Protein AF-A0A847PXE4-F1 (afdb_monomer_lite)

Radius of gyration: 9.41 Å; chains: 1; bounding box: 19×11×21 Å

pLDDT: mean 88.92, std 8.77, range [59.69, 96.06]

Structure (mmCIF, N/CA/C/O backbone):
data_AF-A0A847PXE4-F1
#
_entry.id   AF-A0A847PXE4-F1
#
loop_
_atom_site.group_PDB
_atom_site.id
_atom_site.type_symbol
_atom_site.label_atom_id
_atom_site.label_alt_id
_atom_site.label_comp_id
_atom_site.label_asym_id
_atom_site.label_entity_id
_atom_site.label_seq_id
_atom_site.pdbx_PDB_ins_code
_atom_site.Cartn_x
_atom_site.Cartn_y
_atom_site.Cartn_z
_atom_site.occupancy
_atom_site.B_iso_or_equiv
_atom_site.auth_seq_id
_atom_site.auth_comp_id
_atom_site.auth_asym_id
_atom_site.auth_atom_id
_atom_site.pdbx_PDB_model_num
ATOM 1 N N . VAL A 1 1 ? 8.168 3.691 5.105 1.00 66.44 1 VAL A N 1
ATOM 2 C CA . VAL A 1 1 ? 7.744 4.336 6.379 1.00 66.44 1 VAL A CA 1
ATOM 3 C C . VAL A 1 1 ? 7.133 3.289 7.314 1.00 66.44 1 VAL A C 1
ATOM 5 O O . VAL A 1 1 ? 6.359 2.470 6.837 1.00 66.44 1 VAL A O 1
ATOM 8 N N . LYS A 1 2 ? 7.497 3.225 8.606 1.00 76.50 2 LYS A N 1
ATOM 9 C CA . LYS A 1 2 ? 6.927 2.204 9.517 1.00 76.50 2 LYS A CA 1
ATOM 10 C C . LYS A 1 2 ? 5.395 2.343 9.571 1.00 76.50 2 LYS A C 1
ATOM 12 O O . LYS A 1 2 ? 4.895 3.397 9.946 1.00 76.50 2 LYS A O 1
ATOM 17 N N . GLY A 1 3 ? 4.677 1.289 9.173 1.00 82.62 3 GLY A N 1
ATOM 18 C CA . GLY A 1 3 ? 3.218 1.168 9.305 1.00 82.62 3 GLY A CA 1
ATOM 19 C C . GLY A 1 3 ? 2.361 1.861 8.240 1.00 82.62 3 GLY A C 1
ATOM 20 O O . GLY A 1 3 ? 1.140 1.826 8.356 1.00 82.62 3 GLY A O 1
ATOM 21 N N . LYS A 1 4 ? 2.949 2.479 7.208 1.00 87.19 4 LYS A N 1
ATOM 22 C CA . LYS A 1 4 ? 2.182 3.045 6.086 1.00 87.19 4 LYS A CA 1
ATOM 23 C C . LYS A 1 4 ? 2.648 2.422 4.772 1.00 87.19 4 LYS A C 1
ATOM 25 O O . LYS A 1 4 ? 3.851 2.290 4.547 1.00 87.19 4 LYS A O 1
ATOM 30 N N . ALA A 1 5 ? 1.694 2.057 3.919 1.00 89.69 5 ALA A N 1
ATOM 31 C CA . ALA A 1 5 ? 1.988 1.735 2.529 1.00 89.69 5 ALA A CA 1
ATOM 32 C C . ALA A 1 5 ? 2.487 3.004 1.821 1.00 89.69 5 ALA A C 1
ATOM 34 O O . ALA A 1 5 ? 2.009 4.103 2.101 1.00 89.69 5 ALA A O 1
ATOM 35 N N . GLN A 1 6 ? 3.469 2.851 0.940 1.00 91.06 6 GLN A N 1
ATOM 36 C CA . GLN A 1 6 ? 4.038 3.937 0.152 1.00 91.06 6 GLN A CA 1
ATOM 37 C C . GLN A 1 6 ? 4.031 3.501 -1.310 1.00 91.06 6 GLN A C 1
ATOM 39 O O . GLN A 1 6 ? 4.623 2.473 -1.633 1.00 91.06 6 GLN A O 1
ATOM 44 N N . ALA A 1 7 ? 3.362 4.270 -2.167 1.00 91.62 7 ALA A N 1
ATOM 45 C CA . ALA A 1 7 ? 3.479 4.104 -3.608 1.00 91.62 7 ALA A CA 1
ATOM 46 C C 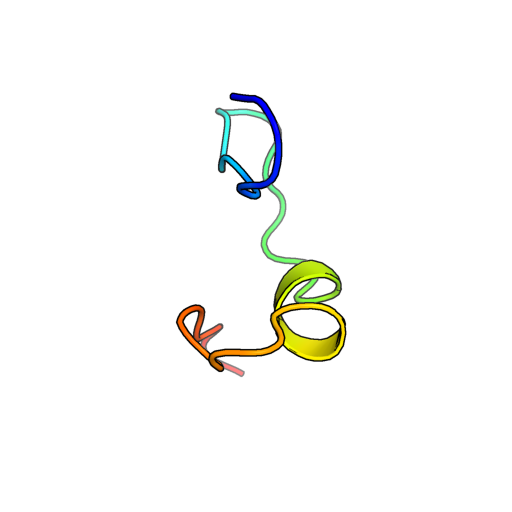. ALA A 1 7 ? 4.859 4.610 -4.049 1.00 91.62 7 ALA A C 1
ATOM 48 O O . ALA A 1 7 ? 5.286 5.697 -3.654 1.00 91.62 7 ALA A O 1
ATOM 49 N N . THR A 1 8 ? 5.571 3.791 -4.813 1.00 92.75 8 THR A N 1
ATOM 50 C CA . THR A 1 8 ? 6.840 4.144 -5.459 1.00 92.75 8 THR A CA 1
ATOM 51 C C . THR A 1 8 ? 6.653 4.094 -6.969 1.00 92.75 8 THR A C 1
ATOM 53 O O . THR A 1 8 ? 5.604 3.664 -7.443 1.00 92.75 8 THR A O 1
ATOM 56 N N . ASP A 1 9 ? 7.690 4.440 -7.729 1.00 96.06 9 ASP A N 1
ATOM 57 C CA . ASP A 1 9 ? 7.673 4.334 -9.196 1.00 96.06 9 ASP A CA 1
ATOM 58 C C . ASP A 1 9 ? 7.463 2.891 -9.702 1.00 96.06 9 ASP A C 1
ATOM 60 O O . ASP A 1 9 ? 7.166 2.675 -10.870 1.00 96.06 9 ASP A O 1
ATOM 64 N N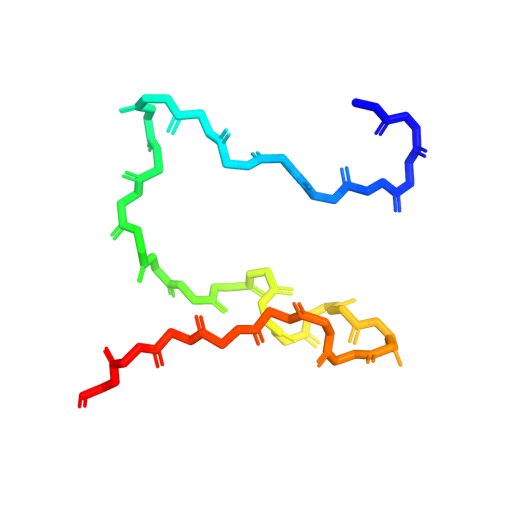 . ALA A 1 10 ? 7.595 1.890 -8.823 1.00 94.06 10 ALA A N 1
ATOM 65 C CA . ALA A 1 10 ? 7.294 0.491 -9.115 1.00 94.06 10 ALA A CA 1
ATOM 66 C C . ALA A 1 10 ? 5.828 0.103 -8.823 1.00 94.06 10 ALA A C 1
ATOM 68 O O . ALA A 1 10 ? 5.471 -1.068 -8.956 1.00 94.06 10 ALA A O 1
ATOM 69 N N . CYS A 1 11 ? 4.983 1.037 -8.372 1.00 93.88 11 CYS A N 1
ATOM 70 C CA . CYS A 1 11 ? 3.558 0.785 -8.175 1.00 93.88 11 CYS A CA 1
ATOM 71 C C . CYS A 1 11 ? 2.891 0.487 -9.522 1.00 93.88 11 CYS A C 1
ATOM 73 O O . CYS A 1 11 ? 3.059 1.231 -10.481 1.00 93.88 11 CYS A O 1
ATOM 75 N N . VAL A 1 12 ? 2.125 -0.601 -9.576 1.00 93.56 12 VAL A N 1
ATOM 76 C CA . VAL A 1 12 ? 1.384 -1.044 -10.773 1.00 93.56 12 VAL A CA 1
ATOM 77 C C . VAL A 1 12 ? -0.129 -1.019 -10.557 1.00 93.56 12 VAL A C 1
ATOM 79 O O . VAL A 1 12 ? -0.867 -1.715 -11.244 1.00 93.56 12 VAL A O 1
ATOM 82 N N . ASP A 1 13 ? -0.579 -0.298 -9.528 1.00 92.94 13 ASP A N 1
ATOM 83 C CA . ASP A 1 13 ? -1.992 -0.128 -9.176 1.00 92.94 13 ASP A CA 1
ATOM 84 C C . ASP A 1 13 ? -2.768 -1.446 -8.995 1.00 92.94 13 ASP A C 1
ATOM 86 O O . ASP A 1 13 ? -3.957 -1.549 -9.271 1.00 92.94 13 ASP A O 1
ATOM 90 N N . CYS A 1 14 ? -2.111 -2.476 -8.445 1.00 93.69 14 CYS A N 1
ATOM 91 C CA . CYS A 1 14 ? -2.721 -3.796 -8.236 1.00 93.69 14 CYS A CA 1
ATOM 92 C C . CYS A 1 14 ? -3.821 -3.839 -7.157 1.00 93.69 14 CYS A C 1
ATOM 94 O O . CYS A 1 14 ? -4.465 -4.870 -6.980 1.00 93.69 14 CYS A O 1
ATOM 96 N N . GLY A 1 15 ? -3.991 -2.773 -6.370 1.00 92.25 15 GLY A N 1
ATOM 97 C CA . GLY A 1 15 ? -5.064 -2.650 -5.376 1.00 92.25 15 GLY A CA 1
ATOM 98 C C . GLY A 1 15 ? -4.912 -3.457 -4.081 1.00 92.25 15 GLY A C 1
ATOM 99 O O . GLY A 1 15 ? -5.694 -3.258 -3.156 1.00 92.25 15 GLY A O 1
ATOM 100 N N . PHE A 1 16 ? -3.893 -4.308 -3.928 1.00 92.62 16 PHE A N 1
ATOM 101 C CA . PHE A 1 16 ? -3.737 -5.140 -2.721 1.00 92.62 16 PHE A CA 1
ATOM 102 C C . PHE A 1 16 ? -3.661 -4.334 -1.419 1.00 92.62 16 PHE A C 1
ATOM 104 O O . PHE A 1 16 ? -4.224 -4.732 -0.401 1.00 92.62 16 PHE A O 1
ATOM 111 N N . CYS A 1 17 ? -2.990 -3.182 -1.436 1.00 93.62 17 CYS A N 1
ATOM 112 C CA . CYS A 1 17 ? -2.858 -2.322 -0.261 1.00 93.62 17 CYS A CA 1
ATOM 113 C C . CYS A 1 17 ? -4.202 -1.767 0.243 1.00 93.62 17 CYS A C 1
ATOM 115 O O . CYS A 1 17 ? -4.326 -1.519 1.444 1.00 93.62 17 CYS A O 1
ATOM 117 N N . VAL A 1 18 ? -5.209 -1.628 -0.629 1.00 93.88 18 VAL A N 1
ATOM 118 C CA . VAL A 1 18 ? -6.565 -1.186 -0.262 1.00 93.88 18 VAL A CA 1
ATOM 119 C C . VAL A 1 18 ? -7.192 -2.166 0.727 1.00 93.88 18 VAL A C 1
ATOM 121 O O . VAL A 1 18 ? -7.743 -1.747 1.743 1.00 93.88 18 VAL A O 1
ATOM 124 N N . LEU A 1 19 ? -7.035 -3.472 0.483 1.00 93.00 19 LEU A N 1
A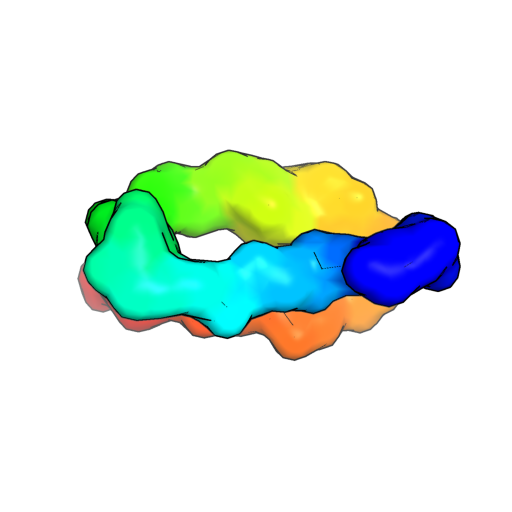TOM 125 C CA . LEU A 1 19 ? -7.614 -4.535 1.312 1.00 93.00 19 LEU A CA 1
ATOM 126 C C . LEU A 1 19 ? -7.027 -4.573 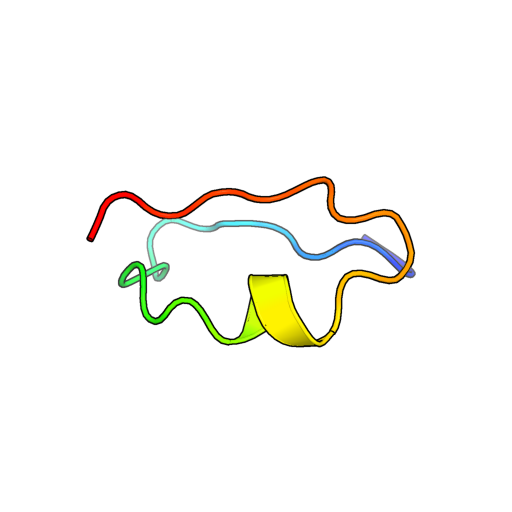2.729 1.00 93.00 19 LEU A C 1
ATOM 128 O O . LEU A 1 19 ? -7.722 -4.919 3.681 1.00 93.00 19 LEU A O 1
ATOM 132 N N . TYR A 1 20 ? -5.751 -4.213 2.873 1.00 92.00 20 TYR A N 1
ATOM 133 C CA . TYR A 1 20 ? -5.041 -4.249 4.154 1.00 92.00 20 TYR A CA 1
ATOM 134 C C . TYR A 1 20 ? -5.070 -2.922 4.908 1.00 92.00 20 TYR A C 1
ATOM 136 O O . TYR A 1 20 ? -4.620 -2.872 6.053 1.00 92.00 20 TYR A O 1
ATOM 144 N N . CYS A 1 21 ? -5.553 -1.837 4.297 1.00 93.69 21 CYS A N 1
ATOM 145 C CA . CYS A 1 21 ? -5.565 -0.534 4.943 1.00 93.69 21 CYS A CA 1
ATOM 146 C C . CYS A 1 21 ? -6.676 -0.481 6.011 1.00 93.69 21 CYS A C 1
ATOM 148 O O . CYS A 1 21 ? -7.852 -0.381 5.656 1.00 93.69 21 CYS A O 1
ATOM 150 N N . PRO A 1 22 ? -6.351 -0.467 7.320 1.00 93.69 22 PRO A N 1
ATOM 151 C CA . PRO A 1 22 ? -7.367 -0.534 8.377 1.00 93.69 22 PRO A CA 1
ATOM 152 C C . PRO A 1 22 ? -8.257 0.714 8.422 1.00 93.69 22 PRO A C 1
ATOM 154 O O . PRO A 1 22 ? -9.383 0.668 8.904 1.00 93.69 22 PRO A O 1
ATOM 157 N N . VAL A 1 23 ? -7.745 1.832 7.907 1.00 95.31 23 VAL A N 1
ATOM 158 C CA . VAL A 1 23 ? -8.428 3.130 7.862 1.00 95.31 23 VAL A CA 1
ATOM 159 C C . VAL A 1 23 ? -9.005 3.450 6.483 1.00 95.31 23 VAL A C 1
ATOM 161 O O . VAL A 1 23 ? -9.521 4.545 6.300 1.00 95.31 23 VAL A O 1
ATOM 164 N N . LYS A 1 24 ? -8.909 2.522 5.517 1.00 92.75 24 LYS A N 1
ATOM 165 C CA . LYS A 1 24 ? -9.438 2.689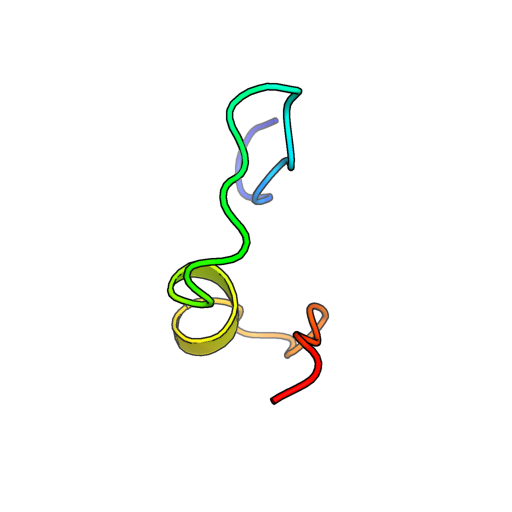 4.151 1.00 92.75 24 LYS A CA 1
ATOM 166 C C . LYS A 1 24 ? -8.984 3.994 3.472 1.00 92.75 24 LYS A C 1
ATOM 168 O O . LYS A 1 24 ? -9.775 4.690 2.856 1.00 92.75 24 LYS A O 1
ATOM 173 N N . ALA A 1 25 ? -7.702 4.335 3.603 1.00 92.88 25 ALA A N 1
ATOM 174 C CA . ALA A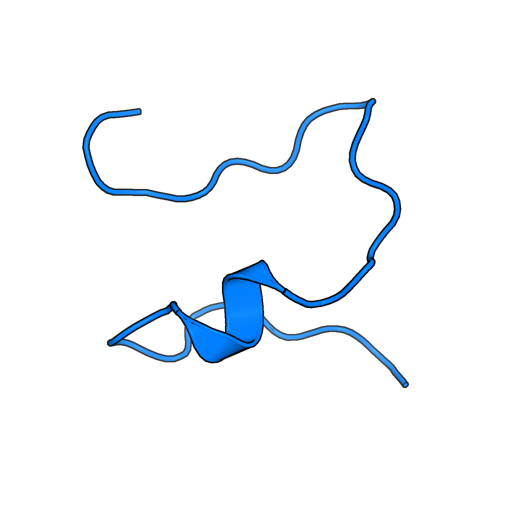 1 25 ? -7.141 5.595 3.103 1.00 92.88 25 ALA A CA 1
ATOM 175 C C . ALA A 1 25 ? -6.697 5.561 1.627 1.00 92.88 25 ALA A C 1
ATOM 177 O O . ALA A 1 25 ? -6.090 6.519 1.158 1.00 92.88 25 ALA A O 1
ATOM 178 N N . ILE A 1 26 ? -6.906 4.449 0.924 1.00 92.62 26 ILE A N 1
ATOM 179 C CA . ILE A 1 26 ? -6.410 4.227 -0.438 1.00 92.62 26 ILE A CA 1
ATOM 180 C C . ILE A 1 26 ? -7.602 3.842 -1.306 1.00 92.62 26 ILE A C 1
ATOM 182 O O . ILE A 1 26 ? -8.379 2.973 -0.915 1.00 92.62 26 ILE A O 1
ATOM 186 N N . GLU A 1 27 ? -7.699 4.448 -2.484 1.00 89.25 27 GLU A N 1
ATOM 187 C CA . GLU A 1 27 ? -8.685 4.133 -3.515 1.00 89.25 27 GLU A CA 1
ATOM 188 C C . GLU A 1 27 ? -7.945 3.851 -4.824 1.00 89.25 27 GLU A C 1
ATOM 190 O O . GLU A 1 27 ? -6.955 4.515 -5.132 1.00 89.25 27 GLU A O 1
ATOM 195 N N . VAL A 1 28 ? -8.402 2.851 -5.577 1.00 87.62 28 VAL A N 1
ATOM 196 C CA . VAL A 1 28 ? -7.874 2.531 -6.909 1.00 87.62 28 VAL A CA 1
ATOM 197 C C . VAL A 1 28 ? -9.058 2.544 -7.871 1.00 87.62 28 VAL A C 1
ATOM 199 O O . VAL A 1 28 ? -10.055 1.877 -7.577 1.00 87.62 28 VAL A O 1
ATOM 202 N N . PRO A 1 29 ? -8.999 3.322 -8.966 1.00 70.69 29 PRO A N 1
ATOM 203 C CA . PRO A 1 29 ? -10.069 3.349 -9.948 1.00 70.69 29 PRO A CA 1
ATOM 204 C C . PRO A 1 29 ? -10.098 2.002 -10.671 1.00 70.69 29 PRO A C 1
ATOM 206 O O . PRO A 1 29 ? -9.107 1.586 -11.271 1.00 70.69 29 PRO A O 1
ATOM 209 N N . VAL A 1 30 ? -11.228 1.314 -10.556 1.00 59.69 30 VAL A N 1
ATOM 210 C CA . VAL A 1 30 ? -11.573 0.153 -11.384 1.00 59.69 30 VAL A CA 1
ATOM 211 C C . VAL A 1 30 ? -12.203 0.601 -12.691 1.00 59.69 30 VAL A C 1
ATOM 213 O O . VAL A 1 30 ? -12.938 1.616 -12.669 1.00 59.69 30 VAL A O 1
#

Secondary structure (DSSP, 8-state):
-TTS----TT-----HHHHH-TT-------

Foldseek 3Di:
DPPDDDDDPPDPLPCPVCVVDPVSPDDGDD

Sequence (30 aa):
VKGKAQATDACVDCGFCVLYCPVKAIEVPV